Protein AF-A0A969F6K9-F1 (afdb_monomer_lite)

Secondary structure (DSSP, 8-state):
---TTSS-PPPP-TTSPPPTT-B---HHHHHHHTT-STT-TTHHHHH-SBSS--------EEE-S--STT-EEEEE-TTS-EEEEE-SS----EEE-----

Sequence (101 aa):
MNDPTGMGIPQPDPTIVPPSGLYQPELGFAKFWRGLVPGSQSVRDQLGWALAPEEGYSALWQCNTATDSSARCYFTGPHDEIISITSGDAHYWNYWQGPVR

pLDDT: mean 79.86, std 16.22, range [39.59, 96.0]

Radius of gyration: 16.43 Å; chains: 1; bounding box: 32×26×44 Å

Foldseek 3Di:
DDDPVNPAWDADDPVDDADPQFDQAGTPVNCLLCVVDPPSPCVCVVPPTHNDYDDDDDKDWDWDPDPDQPTKIWIADPVRWIWIDTPDPDPDTDTDPDDDD

Structure (mmCIF, N/CA/C/O backbone):
data_AF-A0A969F6K9-F1
#
_entry.id   AF-A0A969F6K9-F1
#
loop_
_atom_site.group_PDB
_atom_site.id
_atom_site.type_symbol
_atom_site.label_atom_id
_atom_site.label_alt_id
_atom_site.label_comp_id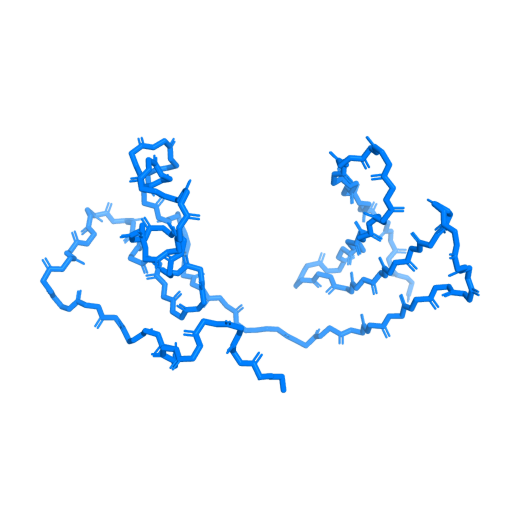
_atom_site.label_asym_id
_atom_site.label_entity_id
_atom_site.label_seq_id
_atom_site.pdbx_PDB_ins_code
_atom_site.Cartn_x
_atom_site.Cartn_y
_atom_site.Cartn_z
_atom_site.occupancy
_atom_site.B_iso_or_equiv
_atom_site.auth_seq_id
_atom_site.auth_comp_id
_atom_site.auth_asym_id
_atom_site.auth_atom_id
_atom_site.pdbx_PDB_model_num
ATOM 1 N N . MET A 1 1 ? 12.495 -12.299 -1.699 1.00 44.94 1 MET A N 1
ATOM 2 C CA . MET A 1 1 ? 12.372 -10.830 -1.591 1.00 44.94 1 MET A CA 1
ATOM 3 C C . MET A 1 1 ? 12.936 -10.460 -0.228 1.00 44.94 1 MET A C 1
ATOM 5 O O . MET A 1 1 ? 12.350 -10.857 0.768 1.00 44.94 1 MET A O 1
ATOM 9 N N . ASN A 1 2 ? 14.138 -9.882 -0.173 1.00 44.25 2 ASN A N 1
ATOM 10 C CA . ASN A 1 2 ? 14.807 -9.581 1.097 1.00 44.25 2 ASN A CA 1
ATOM 11 C C . ASN A 1 2 ? 14.278 -8.251 1.635 1.00 44.25 2 ASN A C 1
ATOM 13 O O . ASN A 1 2 ? 14.218 -7.276 0.892 1.00 44.25 2 ASN A O 1
ATOM 17 N N . ASP A 1 3 ? 13.875 -8.238 2.901 1.00 52.75 3 ASP A N 1
ATOM 18 C CA . ASP A 1 3 ? 13.370 -7.055 3.591 1.00 52.75 3 ASP A CA 1
ATOM 19 C C . ASP A 1 3 ? 14.471 -5.977 3.687 1.00 52.75 3 ASP A C 1
ATOM 21 O O . ASP A 1 3 ? 15.451 -6.191 4.406 1.00 52.75 3 ASP A O 1
ATOM 25 N N . PRO A 1 4 ? 14.343 -4.826 2.999 1.00 51.28 4 PRO A N 1
ATOM 26 C CA . PRO A 1 4 ? 15.397 -3.813 2.933 1.00 51.28 4 PRO A CA 1
ATOM 27 C C . PRO A 1 4 ? 15.700 -3.159 4.287 1.00 51.28 4 PRO A C 1
ATOM 29 O O . PRO A 1 4 ? 16.716 -2.482 4.414 1.00 51.28 4 PRO A O 1
ATOM 32 N N . THR A 1 5 ? 14.857 -3.364 5.307 1.00 57.06 5 THR A N 1
ATOM 33 C CA . THR A 1 5 ? 15.099 -2.844 6.659 1.00 57.06 5 THR A CA 1
ATOM 34 C C . THR A 1 5 ? 15.704 -3.876 7.612 1.00 57.06 5 THR A C 1
ATOM 36 O O . THR A 1 5 ? 16.027 -3.519 8.740 1.00 57.06 5 THR A O 1
ATOM 39 N N . GLY A 1 6 ? 15.817 -5.152 7.219 1.00 56.22 6 GLY A N 1
ATOM 40 C CA . GLY A 1 6 ? 16.319 -6.234 8.079 1.00 56.22 6 GLY A CA 1
ATOM 41 C C . GLY A 1 6 ? 15.502 -6.497 9.355 1.00 56.22 6 GLY A C 1
ATOM 42 O O . GLY A 1 6 ? 15.944 -7.258 10.209 1.00 56.22 6 GLY A O 1
ATOM 43 N N . MET A 1 7 ? 14.322 -5.882 9.502 1.00 61.31 7 MET A N 1
ATOM 44 C CA . MET A 1 7 ? 13.510 -5.941 10.730 1.00 61.31 7 MET A CA 1
ATOM 45 C C . MET A 1 7 ? 12.503 -7.101 10.726 1.00 61.31 7 MET A C 1
ATOM 47 O O . MET A 1 7 ? 11.783 -7.294 11.702 1.00 61.31 7 MET A O 1
ATOM 51 N N . GLY A 1 8 ? 12.432 -7.868 9.636 1.00 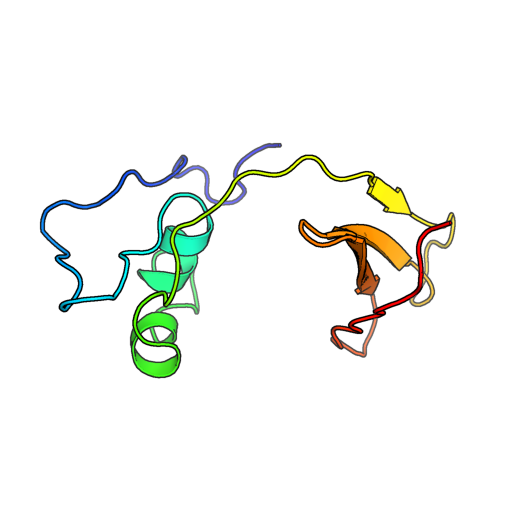65.44 8 GLY A N 1
ATOM 52 C CA . GLY A 1 8 ? 11.391 -8.871 9.446 1.00 65.44 8 GLY A CA 1
ATOM 53 C C . GLY A 1 8 ? 10.027 -8.221 9.212 1.00 65.44 8 GLY A C 1
ATOM 54 O O . GLY A 1 8 ? 9.907 -7.000 9.107 1.00 65.44 8 GLY A O 1
ATOM 55 N N . ILE A 1 9 ? 8.986 -9.039 9.081 1.00 68.25 9 ILE A N 1
ATOM 56 C CA . ILE A 1 9 ? 7.611 -8.565 8.903 1.00 68.25 9 ILE A CA 1
ATOM 57 C C . ILE A 1 9 ? 6.994 -8.316 10.294 1.00 68.25 9 ILE A C 1
ATOM 59 O O . ILE A 1 9 ? 6.849 -9.283 11.050 1.00 68.25 9 ILE A O 1
ATOM 63 N N . PRO A 1 10 ? 6.628 -7.065 10.655 1.00 67.88 10 PRO A N 1
ATOM 64 C CA . PRO A 1 10 ? 5.975 -6.770 11.919 1.00 67.88 10 PRO A CA 1
ATOM 65 C C . PRO A 1 10 ? 4.689 -7.568 12.040 1.00 67.88 10 PRO A C 1
ATOM 67 O O . PRO A 1 10 ? 3.837 -7.539 11.154 1.00 67.88 10 PRO A O 1
ATOM 70 N N . GLN A 1 11 ? 4.554 -8.264 13.159 1.00 72.62 11 GLN A N 1
ATOM 71 C CA . GLN A 1 11 ? 3.284 -8.860 13.531 1.00 72.62 11 GLN A CA 1
ATOM 72 C C . GLN A 1 11 ? 2.320 -7.763 14.030 1.00 72.62 11 GLN A C 1
ATOM 74 O O . GLN A 1 11 ? 2.760 -6.652 14.385 1.00 72.62 11 GLN A O 1
ATOM 79 N N . PRO A 1 12 ? 1.004 -8.037 14.051 1.00 73.81 12 PRO A N 1
ATOM 80 C CA . PRO A 1 12 ? 0.031 -7.172 14.708 1.00 73.81 12 PRO A CA 1
ATOM 81 C C . PRO A 1 12 ? 0.477 -6.856 16.141 1.00 73.81 12 PRO A C 1
ATOM 83 O O . PRO A 1 12 ? 0.884 -7.748 16.885 1.00 73.81 12 PRO A O 1
ATOM 86 N N . ASP A 1 13 ? 0.466 -5.574 16.504 1.00 82.12 13 ASP A N 1
ATOM 87 C CA . ASP A 1 13 ? 0.794 -5.143 17.865 1.00 82.12 13 ASP A CA 1
ATOM 88 C C . ASP A 1 13 ? -0.508 -5.081 18.675 1.00 82.12 13 ASP A C 1
ATOM 90 O O . ASP A 1 13 ? -1.325 -4.196 18.397 1.00 82.12 13 ASP A O 1
ATOM 94 N N . PRO A 1 14 ? -0.712 -5.970 19.667 1.00 82.94 14 PRO A N 1
ATOM 95 C CA . PRO A 1 14 ? -1.965 -6.063 20.414 1.00 82.94 14 PRO A CA 1
ATOM 96 C C . PRO A 1 14 ? -2.244 -4.832 21.286 1.00 82.94 14 PRO A C 1
ATOM 98 O O . PRO A 1 14 ? -3.358 -4.677 21.782 1.00 82.94 14 PRO A O 1
ATOM 101 N N . THR A 1 15 ? -1.260 -3.951 21.492 1.00 88.62 15 THR A N 1
ATOM 102 C CA . THR A 1 15 ? -1.439 -2.697 22.240 1.00 88.62 15 THR A CA 1
ATOM 103 C C . THR A 1 15 ? -2.034 -1.574 21.388 1.00 88.62 15 THR A C 1
ATOM 105 O O . THR A 1 15 ? -2.499 -0.566 21.922 1.00 88.62 15 THR A O 1
ATOM 108 N N . ILE A 1 16 ? -2.066 -1.740 20.063 1.00 88.69 16 ILE A N 1
ATOM 109 C CA . ILE A 1 16 ? -2.594 -0.762 19.111 1.00 88.69 16 ILE A CA 1
ATOM 110 C C . ILE A 1 16 ? -3.964 -1.250 18.630 1.00 88.69 16 ILE A C 1
ATOM 112 O O . ILE A 1 16 ? -4.085 -1.939 17.622 1.00 88.69 16 ILE A O 1
ATOM 116 N N . VAL A 1 17 ? -5.009 -0.872 19.365 1.00 91.88 17 VAL A N 1
ATOM 117 C CA . VAL A 1 17 ? -6.386 -1.300 19.083 1.00 91.88 17 VAL A CA 1
ATOM 118 C C . VAL A 1 17 ? -7.062 -0.323 18.113 1.00 91.88 17 VAL A C 1
ATOM 120 O O . VAL A 1 17 ? -7.093 0.879 18.404 1.00 91.88 17 VAL A O 1
ATOM 123 N N . PRO A 1 18 ? -7.606 -0.792 16.974 1.00 93.25 18 PRO A N 1
ATOM 124 C CA . PRO A 1 18 ? -8.323 0.075 16.052 1.00 93.25 18 PRO A CA 1
ATOM 125 C C . PRO A 1 18 ? -9.691 0.497 16.621 1.00 93.25 18 PRO A C 1
ATOM 127 O O . PRO A 1 18 ? -10.321 -0.260 17.365 1.00 93.25 18 PRO A O 1
ATOM 130 N N . PRO A 1 19 ? -10.191 1.695 16.266 1.00 95.25 19 PRO A N 1
ATOM 131 C CA . PRO A 1 19 ? -11.577 2.075 16.512 1.00 95.25 19 PRO A CA 1
ATOM 132 C C . PRO A 1 19 ? -12.569 1.119 15.833 1.00 95.25 19 PRO A C 1
ATOM 134 O O . PRO A 1 19 ? -12.222 0.395 14.901 1.00 95.25 19 PRO A O 1
ATOM 137 N N . SER A 1 20 ? -13.831 1.159 16.273 1.00 96.00 20 SER A N 1
ATOM 138 C CA . SER A 1 20 ? -14.896 0.331 15.692 1.00 96.00 20 SER A CA 1
ATOM 139 C C . SER A 1 20 ? -14.996 0.513 14.173 1.00 96.00 20 SER A C 1
ATOM 141 O O . SER A 1 20 ? -15.073 1.642 13.689 1.00 96.00 20 SER A O 1
ATOM 143 N N . GLY A 1 21 ? -15.012 -0.602 13.437 1.00 93.81 21 GLY A N 1
ATOM 144 C CA . GLY A 1 21 ? -15.120 -0.624 11.974 1.00 93.81 21 GLY A CA 1
ATOM 145 C C . 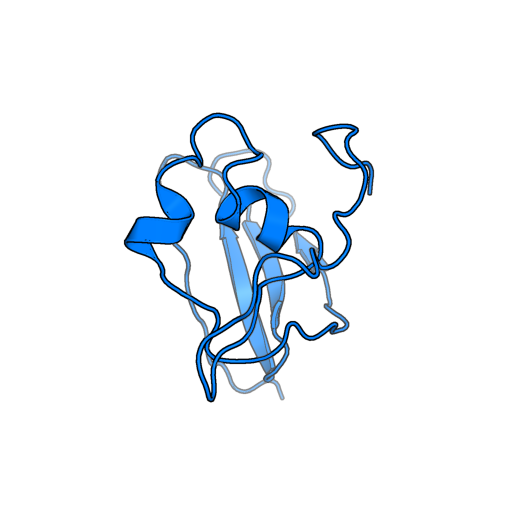GLY A 1 21 ? -13.829 -0.303 11.216 1.00 93.81 21 GLY A C 1
ATOM 146 O O . GLY A 1 21 ? -13.870 -0.205 9.995 1.00 93.81 21 GLY A O 1
ATOM 147 N N . LEU A 1 22 ? -12.703 -0.136 11.913 1.00 95.62 22 LEU A N 1
ATOM 148 C CA . LEU A 1 22 ? -11.394 0.125 11.318 1.00 95.62 22 LEU A CA 1
ATOM 149 C C . LEU A 1 22 ? -10.421 -1.011 11.631 1.00 95.62 22 LEU A C 1
ATOM 151 O O . LEU A 1 22 ? -10.654 -1.833 12.520 1.00 95.62 22 LEU A O 1
ATOM 155 N N . TYR A 1 23 ? -9.307 -1.029 10.908 1.00 93.19 23 TYR A N 1
ATOM 156 C CA . TYR A 1 23 ? -8.313 -2.090 10.985 1.00 93.19 23 TYR A CA 1
ATOM 157 C C . TYR A 1 23 ? -6.935 -1.522 11.315 1.00 93.19 23 TYR A C 1
ATOM 159 O O . TYR A 1 23 ? -6.547 -0.441 10.856 1.00 93.19 23 TYR A O 1
ATOM 167 N N . GLN A 1 24 ? -6.191 -2.260 12.139 1.00 91.88 24 GLN A N 1
ATOM 168 C CA . GLN A 1 24 ? -4.768 -2.022 12.330 1.00 91.88 24 GLN A CA 1
ATOM 169 C C . GLN A 1 24 ? -4.055 -2.524 11.073 1.00 91.88 24 GLN A C 1
ATOM 171 O O . GLN A 1 24 ? -4.218 -3.694 10.741 1.00 91.88 24 GLN A O 1
ATOM 176 N N . PRO A 1 25 ? -3.254 -1.693 10.389 1.00 90.88 25 PRO A N 1
ATOM 177 C CA . PRO A 1 25 ? -2.459 -2.207 9.293 1.00 90.88 25 PRO A CA 1
ATOM 178 C C . PRO A 1 25 ? -1.413 -3.211 9.787 1.00 90.88 25 PRO A C 1
ATOM 180 O O . PRO A 1 25 ? -0.874 -3.092 10.903 1.00 90.88 25 PRO A O 1
ATOM 183 N N . GLU A 1 26 ? -1.119 -4.187 8.941 1.00 87.56 26 GLU A N 1
ATOM 184 C CA . GLU A 1 26 ? -0.308 -5.360 9.239 1.00 87.56 26 GLU A CA 1
ATOM 185 C C . GLU A 1 26 ? 0.919 -5.429 8.311 1.00 87.56 26 GLU A C 1
ATOM 187 O O . GLU A 1 26 ? 1.215 -4.531 7.518 1.00 87.56 26 GLU A O 1
ATOM 192 N N . LEU A 1 27 ? 1.742 -6.453 8.520 1.00 84.94 27 LEU A N 1
ATOM 193 C CA . LEU A 1 27 ? 2.859 -6.812 7.656 1.00 84.94 27 LEU A CA 1
ATOM 194 C C . LEU A 1 27 ? 3.757 -5.625 7.224 1.00 84.94 27 LEU A C 1
ATOM 196 O O . LEU A 1 27 ? 4.248 -4.842 8.041 1.00 84.94 27 LEU A O 1
ATOM 200 N N . GLY A 1 28 ? 4.065 -5.530 5.928 1.00 80.56 28 GLY A N 1
ATOM 201 C CA . GLY A 1 28 ? 4.984 -4.532 5.384 1.00 80.56 28 GLY A CA 1
ATOM 202 C C . GLY A 1 28 ? 4.448 -3.104 5.472 1.00 80.56 28 GLY A C 1
ATOM 203 O O . GLY A 1 28 ? 5.222 -2.187 5.753 1.00 80.56 28 GLY A O 1
ATOM 204 N N . PHE A 1 29 ? 3.142 -2.901 5.282 1.00 86.44 29 PHE A N 1
ATOM 205 C CA . PHE A 1 29 ? 2.553 -1.564 5.322 1.00 86.44 29 PHE A CA 1
ATOM 206 C C . PHE A 1 29 ? 2.508 -1.012 6.754 1.00 86.44 29 PHE A C 1
ATOM 208 O O . PHE A 1 29 ? 2.789 0.173 6.963 1.00 86.44 29 PHE A O 1
ATOM 215 N N . ALA A 1 30 ? 2.332 -1.876 7.761 1.00 89.56 30 ALA A N 1
ATOM 216 C CA . ALA A 1 30 ? 2.462 -1.508 9.169 1.00 89.56 30 ALA A CA 1
ATOM 217 C C . ALA A 1 30 ? 3.807 -0.856 9.507 1.00 89.56 30 ALA A C 1
ATOM 219 O O . ALA A 1 30 ? 3.858 -0.031 10.415 1.00 89.56 30 ALA A O 1
ATOM 220 N N . LYS A 1 31 ? 4.898 -1.168 8.794 1.00 87.50 31 LYS A N 1
ATOM 221 C CA . LYS A 1 31 ? 6.196 -0.509 9.028 1.00 87.50 31 LYS A CA 1
ATOM 222 C C . LYS A 1 31 ? 6.133 0.987 8.760 1.00 87.50 31 LYS A C 1
ATOM 224 O O . LYS A 1 31 ? 6.584 1.772 9.589 1.00 87.50 31 LYS A O 1
ATOM 229 N N . PHE A 1 32 ? 5.586 1.369 7.610 1.00 88.69 32 PHE A N 1
ATOM 230 C CA . PHE A 1 32 ? 5.436 2.770 7.226 1.00 88.69 32 PHE A CA 1
ATOM 231 C C . PHE A 1 32 ? 4.397 3.448 8.102 1.00 88.69 32 PHE A C 1
ATOM 233 O O . PHE A 1 32 ? 4.644 4.517 8.648 1.00 88.69 32 PHE A O 1
ATOM 240 N N . TRP A 1 33 ? 3.257 2.788 8.292 1.00 92.00 33 TRP A N 1
ATOM 241 C CA . TRP A 1 33 ? 2.175 3.335 9.089 1.00 92.00 33 TRP A CA 1
ATOM 242 C C . TRP A 1 33 ? 2.576 3.551 10.552 1.00 92.00 33 TRP A C 1
ATOM 244 O O . TRP A 1 33 ? 2.233 4.575 11.121 1.00 92.00 33 TRP A O 1
ATOM 254 N N . ARG A 1 34 ? 3.355 2.652 11.170 1.00 90.56 34 ARG A N 1
ATOM 255 C CA . ARG A 1 34 ? 3.849 2.810 12.556 1.00 90.56 34 ARG A CA 1
ATOM 256 C C . ARG A 1 34 ? 5.090 3.708 12.670 1.00 90.56 34 ARG A C 1
ATOM 258 O O . ARG A 1 34 ? 5.628 3.837 13.765 1.00 90.56 34 ARG A O 1
ATOM 265 N N . GLY A 1 35 ? 5.569 4.308 11.578 1.00 89.62 35 GLY A N 1
ATOM 266 C CA . GLY A 1 35 ? 6.742 5.184 11.607 1.00 89.62 35 GLY A CA 1
ATOM 267 C C . GLY A 1 35 ? 8.080 4.457 11.791 1.00 89.62 35 GLY A C 1
ATOM 268 O O . GLY A 1 35 ? 9.065 5.081 12.181 1.00 89.62 35 GLY A O 1
ATOM 269 N N . LEU A 1 36 ? 8.133 3.143 11.536 1.00 86.56 36 LEU A N 1
ATOM 270 C CA . LEU A 1 36 ? 9.338 2.317 11.702 1.00 86.56 36 LEU A CA 1
ATOM 271 C C . LEU A 1 36 ? 10.336 2.490 10.547 1.00 86.56 36 LEU A C 1
ATOM 273 O O . LEU A 1 36 ? 11.494 2.096 10.666 1.00 86.56 36 LEU A O 1
ATOM 277 N N . VAL A 1 37 ? 9.905 3.072 9.425 1.00 87.19 37 VAL A N 1
ATOM 278 C CA . VAL A 1 37 ? 10.786 3.429 8.304 1.00 87.19 37 VAL A CA 1
ATOM 279 C C . VAL A 1 37 ? 11.276 4.872 8.492 1.00 87.19 37 VAL A C 1
ATOM 281 O O . VAL A 1 37 ? 10.450 5.757 8.739 1.00 87.19 37 VAL A O 1
ATOM 284 N N . PRO A 1 38 ? 12.583 5.168 8.361 1.00 87.75 38 PRO A N 1
ATOM 285 C CA . PRO A 1 38 ? 13.074 6.543 8.422 1.00 87.75 38 PRO A CA 1
ATOM 286 C C . PRO A 1 38 ? 12.300 7.475 7.476 1.00 87.75 38 PRO A C 1
ATOM 288 O O . PRO A 1 38 ? 12.160 7.181 6.292 1.00 87.75 38 PRO A O 1
ATOM 291 N N . GLY A 1 39 ? 11.777 8.584 8.008 1.00 89.38 39 GLY A N 1
ATOM 292 C CA . GLY A 1 39 ? 10.972 9.556 7.260 1.00 89.38 39 GLY A CA 1
ATOM 293 C C . GLY A 1 39 ? 9.464 9.275 7.237 1.00 89.38 39 GLY A C 1
ATOM 294 O O . GLY A 1 39 ? 8.722 10.068 6.668 1.00 89.38 39 GLY A O 1
ATOM 295 N N . SER A 1 40 ? 8.989 8.188 7.857 1.00 90.44 40 SER A N 1
ATOM 296 C CA . SER A 1 40 ? 7.560 7.822 7.891 1.00 90.44 40 SER A CA 1
ATOM 297 C C . SER A 1 40 ? 6.836 8.179 9.197 1.00 90.44 40 SER A C 1
ATOM 299 O O . SER A 1 40 ? 5.685 7.802 9.386 1.00 90.44 40 SER A O 1
ATOM 301 N N . GLN A 1 41 ? 7.467 8.922 10.111 1.00 93.12 41 GLN A N 1
ATOM 302 C CA . GLN A 1 41 ? 6.926 9.160 11.458 1.00 93.12 41 GLN A CA 1
ATOM 303 C C . GLN A 1 41 ? 5.549 9.846 11.466 1.00 93.12 41 GLN A C 1
ATOM 305 O O . GLN A 1 41 ? 4.757 9.597 12.367 1.00 93.12 41 GLN A O 1
ATOM 310 N N . SER A 1 42 ? 5.243 10.674 10.463 1.00 92.88 42 SER A N 1
ATOM 311 C CA . SER A 1 42 ? 3.963 11.386 10.346 1.00 92.88 42 SER A CA 1
ATOM 312 C C . SER A 1 42 ? 2.885 10.623 9.569 1.00 92.88 42 SER A C 1
ATOM 314 O O . SER A 1 42 ? 1.767 11.117 9.436 1.00 92.88 42 SER A O 1
ATOM 316 N N . VAL A 1 43 ? 3.205 9.453 9.007 1.00 92.88 43 VAL A N 1
ATOM 317 C CA . VAL A 1 43 ? 2.317 8.725 8.084 1.00 92.88 43 VAL A CA 1
ATOM 318 C C . VAL A 1 43 ? 1.020 8.311 8.775 1.00 92.88 43 VAL A C 1
ATOM 320 O O . VAL A 1 43 ? -0.053 8.493 8.202 1.00 92.88 43 VAL A O 1
ATOM 323 N N . ARG A 1 44 ? 1.101 7.822 10.020 1.00 92.94 44 ARG A N 1
ATOM 324 C CA . ARG A 1 44 ? -0.074 7.443 10.818 1.00 92.94 44 ARG A CA 1
ATOM 325 C C . ARG A 1 44 ? -1.078 8.579 10.952 1.00 92.94 44 ARG A C 1
ATOM 327 O O . ARG A 1 44 ? -2.264 8.382 10.706 1.00 92.94 44 ARG A O 1
ATOM 334 N N . ASP A 1 45 ? -0.586 9.743 11.362 1.00 92.44 45 ASP A N 1
ATOM 335 C CA . ASP A 1 45 ? -1.423 10.890 11.709 1.00 92.44 45 ASP A CA 1
ATOM 336 C C . ASP A 1 45 ? -2.073 11.506 10.467 1.00 92.44 45 ASP A C 1
ATOM 338 O O . ASP A 1 45 ? -3.164 12.064 10.548 1.00 92.44 45 ASP A O 1
ATOM 342 N N . GLN A 1 46 ? -1.422 11.378 9.308 1.00 94.44 46 GLN A N 1
ATOM 343 C CA . GLN A 1 46 ? -1.931 11.884 8.035 1.00 94.44 46 GLN A CA 1
ATOM 344 C C . GLN A 1 46 ? -2.927 10.932 7.363 1.00 94.44 46 GLN A C 1
ATOM 346 O O . GLN A 1 46 ? -3.913 11.397 6.797 1.00 94.44 46 GLN A O 1
ATOM 351 N N . LEU A 1 47 ? -2.675 9.619 7.396 1.00 94.12 47 LEU A N 1
ATOM 352 C CA . LEU A 1 47 ? -3.525 8.624 6.727 1.00 94.12 47 LEU A CA 1
ATOM 353 C C . LEU A 1 47 ? -4.695 8.142 7.591 1.00 94.12 47 LEU A C 1
ATOM 355 O O . LEU A 1 47 ? -5.753 7.826 7.055 1.00 94.12 47 LEU A O 1
ATOM 359 N N . GLY A 1 48 ? -4.520 8.063 8.912 1.00 94.62 48 GLY A N 1
ATOM 360 C CA . GLY A 1 48 ? -5.490 7.424 9.802 1.00 94.62 48 GLY A CA 1
ATOM 361 C C . GLY A 1 48 ? -5.452 5.892 9.726 1.00 94.62 48 GLY A C 1
ATOM 362 O O . GLY A 1 48 ? -4.474 5.304 9.276 1.00 94.62 48 GLY A O 1
ATOM 363 N N . TRP A 1 49 ? -6.492 5.226 10.230 1.00 95.00 49 TRP A N 1
ATOM 364 C CA . TRP A 1 49 ? -6.575 3.758 10.276 1.00 95.00 49 TRP A CA 1
ATOM 365 C C . TRP A 1 49 ? -6.999 3.151 8.935 1.00 95.00 49 TRP A C 1
ATOM 367 O O . TRP A 1 49 ? -7.620 3.824 8.114 1.00 95.00 49 TRP A O 1
ATOM 377 N N . ALA A 1 50 ? -6.712 1.862 8.734 1.00 93.31 50 ALA A N 1
ATOM 378 C CA . ALA A 1 50 ? -7.163 1.164 7.538 1.00 93.31 50 ALA A CA 1
ATOM 379 C C . ALA A 1 50 ? -8.687 0.982 7.547 1.00 93.31 50 ALA A C 1
ATOM 381 O O . ALA A 1 50 ? -9.298 0.715 8.585 1.00 93.31 50 ALA A O 1
ATO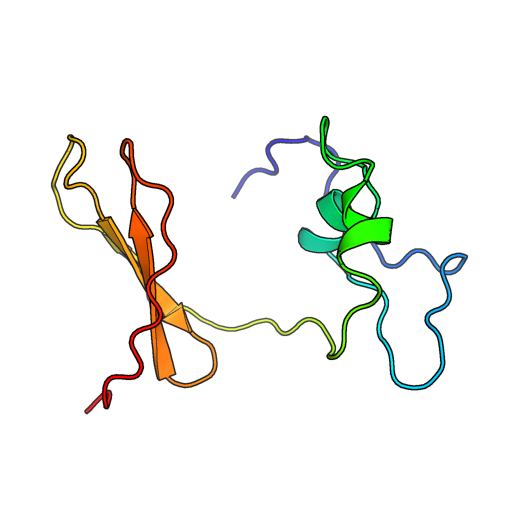M 382 N N . LEU A 1 51 ? -9.285 1.122 6.364 1.00 94.25 51 LEU A N 1
ATOM 383 C CA . LEU A 1 51 ? -10.727 0.981 6.144 1.00 94.25 51 LEU A CA 1
ATOM 384 C C . LEU A 1 51 ? -11.137 -0.463 5.817 1.00 94.25 51 LEU A C 1
ATOM 386 O O . LEU A 1 51 ? -12.318 -0.788 5.863 1.00 94.25 51 LEU A O 1
ATOM 390 N N . ALA A 1 52 ? -10.168 -1.315 5.483 1.00 91.19 52 ALA A N 1
ATOM 391 C CA . ALA A 1 52 ? -10.351 -2.724 5.161 1.00 91.19 52 ALA A CA 1
ATOM 392 C C . ALA A 1 52 ? -9.144 -3.542 5.668 1.00 91.19 52 ALA A C 1
ATOM 394 O O . ALA A 1 52 ? -8.075 -2.955 5.879 1.00 91.19 52 ALA A O 1
ATOM 395 N N . PRO A 1 53 ? -9.294 -4.865 5.869 1.00 88.50 53 PRO A N 1
ATOM 396 C CA . PRO A 1 53 ? -8.175 -5.758 6.157 1.00 88.50 53 PRO A CA 1
ATOM 397 C C . PRO A 1 53 ? -7.122 -5.748 5.043 1.00 88.50 53 PRO A C 1
ATOM 399 O O . PRO A 1 53 ? -7.424 -5.452 3.888 1.00 88.50 53 PRO A O 1
ATOM 402 N N . GLU A 1 54 ? -5.888 -6.122 5.380 1.00 86.56 54 GLU A N 1
ATOM 403 C CA . GLU A 1 54 ? -4.893 -6.438 4.357 1.00 86.56 54 GLU A CA 1
ATOM 404 C C . GLU A 1 54 ? -5.219 -7.778 3.697 1.00 86.56 54 GLU A C 1
ATOM 406 O O . GLU A 1 54 ? -5.487 -8.773 4.372 1.00 86.56 54 GLU A O 1
ATOM 411 N N . GLU A 1 55 ? -5.160 -7.805 2.367 1.00 84.75 55 GLU A N 1
ATOM 412 C CA . GLU A 1 55 ? -5.454 -8.994 1.576 1.00 84.75 55 GLU A CA 1
ATOM 413 C C . GLU A 1 55 ? -4.252 -9.379 0.714 1.00 84.75 55 GLU A C 1
ATOM 415 O O . GLU A 1 55 ? -3.638 -8.552 0.033 1.00 84.75 55 GLU A O 1
ATOM 420 N N . GLY A 1 56 ? -3.904 -10.665 0.748 1.00 84.38 56 GLY A N 1
ATOM 421 C CA . GLY A 1 56 ? -2.924 -11.238 -0.165 1.00 84.38 56 GLY A CA 1
ATOM 422 C C . GLY A 1 56 ? -3.577 -11.572 -1.502 1.00 84.38 56 GLY A C 1
ATOM 423 O O . GLY A 1 56 ? -4.653 -12.162 -1.536 1.00 84.38 56 GLY A O 1
ATOM 424 N N . TYR A 1 57 ? -2.901 -11.261 -2.604 1.00 86.81 57 TYR A N 1
ATOM 425 C CA . TYR A 1 57 ? -3.353 -11.623 -3.945 1.00 86.81 57 TYR A CA 1
ATOM 426 C C . TYR A 1 57 ? -2.178 -12.080 -4.814 1.00 86.81 57 TYR A C 1
ATOM 428 O O . TYR A 1 57 ? -1.014 -11.782 -4.538 1.00 86.81 57 TYR A O 1
ATOM 436 N N . SER A 1 58 ? -2.490 -12.842 -5.862 1.00 90.06 58 SER A N 1
ATOM 437 C CA . SER A 1 58 ? -1.506 -13.238 -6.871 1.00 90.06 58 SER A CA 1
ATOM 438 C C . SER A 1 58 ? -1.480 -12.206 -7.984 1.00 90.06 58 SER A C 1
ATOM 440 O O . SER A 1 58 ? -2.523 -11.865 -8.533 1.00 90.06 58 SER A O 1
ATOM 442 N N . ALA A 1 59 ? -0.285 -11.739 -8.331 1.00 88.69 59 ALA A N 1
ATOM 443 C CA . ALA A 1 59 ? -0.095 -10.771 -9.397 1.00 88.69 59 ALA A CA 1
ATOM 444 C C . ALA A 1 59 ? 0.734 -11.371 -10.533 1.00 88.69 59 ALA A C 1
ATOM 446 O O . ALA A 1 59 ? 1.751 -12.027 -10.290 1.00 88.69 59 ALA A O 1
ATOM 447 N N . LEU A 1 60 ? 0.347 -11.093 -11.775 1.00 92.38 60 LEU A N 1
ATOM 448 C CA . LEU A 1 60 ? 1.272 -11.189 -12.900 1.00 92.38 60 LEU A CA 1
ATOM 449 C C . LEU A 1 60 ? 2.187 -9.970 -12.857 1.00 92.38 60 LEU A C 1
ATOM 451 O O . LEU A 1 60 ? 1.695 -8.857 -12.726 1.00 92.38 60 LEU A O 1
ATOM 455 N N . TRP A 1 61 ? 3.498 -10.169 -12.969 1.00 90.62 61 TRP A N 1
ATOM 456 C CA . TRP A 1 61 ? 4.484 -9.088 -12.978 1.00 90.62 61 TRP A CA 1
ATOM 457 C C . TRP A 1 61 ? 5.235 -9.075 -14.304 1.00 90.62 61 TRP A C 1
ATOM 459 O O . TRP A 1 61 ? 5.843 -10.079 -14.683 1.00 90.62 61 TRP A O 1
ATOM 469 N N . GLN A 1 62 ? 5.242 -7.935 -14.991 1.00 91.69 62 GLN A N 1
ATOM 470 C CA . GLN A 1 62 ? 5.949 -7.784 -16.259 1.00 91.69 62 GLN A CA 1
ATOM 471 C C . GLN A 1 62 ? 6.564 -6.394 -16.388 1.00 91.69 62 GLN A C 1
ATOM 473 O O . GLN A 1 62 ? 5.899 -5.391 -16.153 1.00 91.69 62 GLN A O 1
ATOM 478 N N . CYS A 1 63 ? 7.817 -6.323 -16.833 1.00 89.44 63 CYS A N 1
ATOM 479 C CA . CYS A 1 63 ? 8.482 -5.063 -17.155 1.00 89.44 63 CYS A CA 1
ATOM 480 C C . CYS A 1 63 ? 8.791 -4.985 -18.651 1.00 89.44 63 CYS A C 1
ATOM 482 O O . CYS A 1 63 ? 8.982 -6.012 -19.307 1.00 89.44 63 CYS A O 1
ATOM 484 N N . ASN A 1 64 ? 8.846 -3.770 -19.197 1.00 88.56 64 ASN A N 1
ATOM 485 C CA . ASN A 1 64 ? 9.450 -3.562 -20.509 1.00 88.56 64 ASN A CA 1
ATOM 486 C C . ASN A 1 64 ? 10.985 -3.674 -20.418 1.00 88.56 64 ASN A C 1
ATOM 488 O O . ASN A 1 64 ? 11.566 -3.739 -19.337 1.00 88.56 64 ASN A O 1
ATOM 492 N N . THR A 1 65 ? 11.649 -3.713 -21.571 1.00 91.19 65 THR A N 1
ATOM 493 C CA . THR A 1 65 ? 13.111 -3.867 -21.661 1.00 91.19 65 THR A CA 1
ATOM 494 C C . THR A 1 65 ? 13.863 -2.535 -21.664 1.00 91.19 65 THR A C 1
ATOM 496 O O . THR A 1 65 ? 15.054 -2.513 -21.966 1.00 91.19 65 THR A O 1
ATOM 499 N N . ALA A 1 66 ? 13.180 -1.418 -21.405 1.00 87.12 66 ALA A N 1
ATOM 500 C CA . ALA A 1 66 ? 13.824 -0.113 -21.365 1.00 87.12 66 ALA A CA 1
ATOM 501 C C . ALA A 1 66 ? 14.720 0.005 -20.125 1.00 87.12 66 ALA A C 1
ATOM 503 O O . ALA A 1 66 ? 14.411 -0.534 -19.065 1.00 87.12 66 ALA A O 1
ATOM 504 N N . THR A 1 67 ? 15.83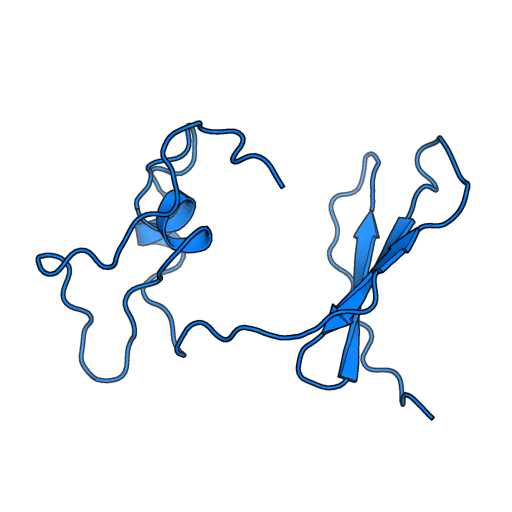3 0.721 -20.264 1.00 84.62 67 THR A N 1
ATOM 505 C CA . THR A 1 67 ? 16.825 0.927 -19.194 1.00 84.62 67 THR A CA 1
ATOM 506 C C . THR A 1 67 ? 16.971 2.399 -18.802 1.00 84.62 67 THR A C 1
ATOM 508 O O . THR A 1 67 ? 17.901 2.757 -18.085 1.00 84.62 67 THR A O 1
ATOM 511 N N . ASP A 1 68 ? 16.091 3.259 -19.308 1.00 83.62 68 ASP A N 1
ATOM 512 C CA . ASP A 1 68 ? 16.055 4.702 -19.074 1.00 83.62 68 ASP A CA 1
ATOM 513 C C . ASP A 1 68 ? 14.749 5.107 -18.356 1.00 83.62 68 ASP A C 1
ATOM 515 O O . ASP A 1 68 ? 14.063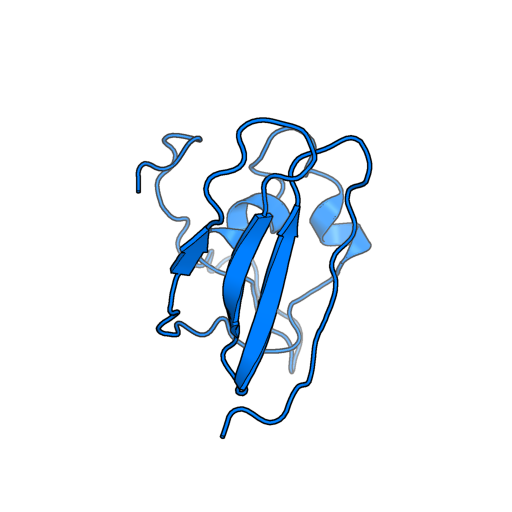 4.278 -17.756 1.00 83.62 68 ASP A O 1
ATOM 519 N N . SER A 1 69 ? 14.375 6.388 -18.408 1.00 82.38 69 SER A N 1
ATOM 520 C CA . SER A 1 69 ? 13.138 6.901 -17.798 1.00 82.38 69 SER A CA 1
ATOM 521 C C . SER A 1 69 ? 11.842 6.376 -18.442 1.00 82.38 69 SER A C 1
ATOM 523 O O . SER A 1 69 ? 10.748 6.603 -17.915 1.00 82.38 69 SER A O 1
ATOM 525 N N . SER A 1 70 ? 11.938 5.650 -19.561 1.00 82.56 70 SER A N 1
ATOM 526 C CA . SER A 1 70 ? 10.821 4.925 -20.171 1.00 82.56 70 SER A CA 1
ATOM 527 C C . SER A 1 70 ? 10.638 3.513 -19.603 1.00 82.56 70 SER A C 1
ATOM 529 O O . SER A 1 70 ? 9.715 2.802 -20.012 1.00 82.56 70 SER A O 1
ATOM 531 N N . ALA A 1 71 ? 11.466 3.096 -18.639 1.00 85.94 71 ALA A N 1
ATOM 532 C CA . ALA A 1 71 ? 11.277 1.841 -17.925 1.00 85.94 71 ALA A CA 1
ATOM 533 C C . ALA A 1 71 ? 9.944 1.835 -17.155 1.00 85.94 71 ALA A C 1
ATOM 535 O O . ALA A 1 71 ? 9.562 2.786 -16.453 1.00 85.94 71 ALA A O 1
ATOM 536 N N . ARG A 1 72 ? 9.190 0.754 -17.360 1.00 87.06 72 ARG A N 1
ATOM 537 C CA . ARG A 1 72 ? 7.844 0.543 -16.827 1.00 87.06 72 ARG A CA 1
ATOM 538 C C . ARG A 1 72 ? 7.688 -0.910 -16.409 1.00 87.06 72 ARG A C 1
ATOM 540 O O . ARG A 1 72 ? 7.980 -1.811 -17.196 1.00 87.06 72 ARG A O 1
ATOM 547 N N . CYS A 1 73 ? 7.166 -1.119 -15.208 1.00 89.50 73 CYS A N 1
ATOM 548 C CA . CYS A 1 73 ? 6.682 -2.417 -14.754 1.00 89.50 73 CYS A CA 1
ATOM 549 C C . CYS A 1 73 ? 5.175 -2.347 -14.531 1.00 89.50 73 CYS A C 1
ATOM 551 O O . CYS A 1 73 ? 4.650 -1.311 -14.136 1.00 89.50 73 CYS A O 1
ATOM 553 N N . TYR A 1 74 ? 4.487 -3.445 -14.788 1.00 89.62 74 TYR A N 1
ATOM 554 C CA . TYR A 1 74 ? 3.047 -3.578 -14.666 1.00 89.62 74 TYR A CA 1
ATOM 555 C C . TYR A 1 74 ? 2.741 -4.784 -13.798 1.00 89.62 74 TYR A C 1
ATOM 557 O O . TYR A 1 74 ? 3.441 -5.801 -13.878 1.00 89.62 74 TYR A O 1
ATOM 565 N N . PHE A 1 75 ? 1.684 -4.678 -13.004 1.00 90.69 75 PHE A N 1
ATOM 566 C CA . PHE A 1 75 ? 1.140 -5.816 -12.289 1.00 90.69 75 PHE A CA 1
ATOM 567 C C . PHE A 1 75 ? -0.381 -5.784 -12.221 1.00 90.69 75 PHE A C 1
ATOM 569 O O . PHE A 1 75 ? -0.987 -4.712 -12.223 1.00 90.69 75 PHE A O 1
ATOM 576 N N . THR A 1 76 ? -0.990 -6.968 -12.208 1.00 92.19 76 THR A N 1
ATOM 577 C CA . THR A 1 76 ? -2.442 -7.111 -12.047 1.00 92.19 76 THR A CA 1
ATOM 578 C C . THR A 1 76 ? -2.835 -6.787 -10.612 1.00 92.19 76 THR A C 1
ATOM 580 O O . THR A 1 76 ? -2.181 -7.271 -9.694 1.00 92.19 76 THR A O 1
ATOM 583 N N . GLY A 1 77 ? -3.875 -5.983 -10.418 1.00 88.75 77 GLY A N 1
ATOM 584 C CA . GLY A 1 77 ? -4.484 -5.713 -9.121 1.00 88.75 77 GLY A CA 1
ATOM 585 C C . GLY A 1 77 ? -5.449 -6.824 -8.684 1.00 88.75 77 GLY A C 1
ATOM 586 O O . GLY A 1 77 ? -5.755 -7.723 -9.469 1.00 88.75 77 GLY A O 1
ATOM 587 N N . PRO A 1 78 ? -5.924 -6.780 -7.430 1.00 86.94 78 PRO A N 1
ATOM 588 C CA . PRO A 1 78 ? -6.863 -7.762 -6.889 1.00 86.94 78 PRO A CA 1
ATOM 589 C C . PRO A 1 78 ? -8.269 -7.711 -7.517 1.00 86.94 78 PRO A C 1
ATOM 591 O O . PRO A 1 78 ? -9.010 -8.680 -7.372 1.00 86.94 78 PRO A O 1
ATOM 594 N N . HIS A 1 79 ? -8.640 -6.637 -8.225 1.00 87.00 79 HIS A N 1
ATOM 595 C CA . HIS A 1 79 ? -9.951 -6.477 -8.867 1.00 87.00 79 HIS A CA 1
ATOM 596 C C . HIS A 1 79 ? -9.811 -6.206 -10.373 1.00 87.00 79 HIS A C 1
ATOM 598 O O . HIS A 1 79 ? -10.414 -5.278 -10.913 1.00 87.00 79 HIS A O 1
ATOM 604 N N . ASP A 1 80 ? -8.983 -7.014 -11.041 1.00 84.12 80 ASP A N 1
ATOM 605 C CA . ASP A 1 80 ? -8.747 -6.974 -12.493 1.00 84.12 80 ASP A CA 1
ATOM 606 C C . ASP A 1 80 ? -8.161 -5.650 -13.012 1.00 84.12 80 ASP A C 1
ATOM 608 O O . ASP A 1 80 ? -8.296 -5.288 -14.182 1.00 84.12 80 ASP A O 1
ATOM 612 N N . GLU A 1 81 ? -7.464 -4.913 -12.151 1.00 86.31 81 GLU A N 1
ATOM 613 C CA . GLU A 1 81 ? -6.795 -3.678 -12.552 1.00 86.31 81 GLU A CA 1
ATOM 614 C C . GLU A 1 81 ? -5.400 -3.943 -13.113 1.00 86.31 81 GLU A C 1
ATOM 616 O O . GLU A 1 81 ? -4.777 -4.959 -12.814 1.00 86.31 81 GLU A O 1
ATOM 621 N N . ILE A 1 82 ? -4.853 -2.990 -13.870 1.00 88.12 82 ILE A N 1
ATOM 622 C CA . ILE A 1 82 ? -3.420 -2.959 -14.182 1.00 88.12 82 ILE A CA 1
ATOM 623 C C . ILE A 1 82 ? -2.799 -1.753 -13.491 1.00 88.12 82 ILE A C 1
ATOM 625 O O . ILE A 1 82 ? -3.165 -0.605 -13.754 1.00 88.12 82 ILE A O 1
ATOM 629 N N . ILE A 1 83 ? -1.829 -2.019 -12.623 1.00 86.31 83 ILE A N 1
ATOM 630 C CA . ILE A 1 83 ? -1.078 -1.005 -11.891 1.00 86.31 83 ILE A CA 1
ATOM 631 C C . ILE A 1 83 ? 0.302 -0.875 -12.534 1.00 86.31 83 ILE A C 1
ATOM 633 O O . ILE A 1 83 ? 1.015 -1.864 -12.701 1.00 86.31 83 ILE A O 1
ATOM 637 N N . SER A 1 84 ? 0.689 0.349 -12.908 1.00 87.75 84 SER A N 1
ATOM 638 C CA . SER A 1 84 ? 1.994 0.631 -13.520 1.00 87.75 84 SER A CA 1
ATOM 639 C C . SER A 1 84 ? 2.951 1.306 -12.539 1.00 87.75 84 SER A C 1
ATOM 641 O O . SER A 1 84 ? 2.616 2.350 -11.976 1.00 87.75 84 SER A O 1
ATOM 643 N N . ILE A 1 85 ? 4.169 0.782 -12.418 1.00 82.06 85 ILE A N 1
ATOM 644 C CA . ILE A 1 85 ? 5.293 1.420 -11.732 1.00 82.06 85 ILE A CA 1
ATOM 645 C C . ILE A 1 85 ? 6.218 2.044 -12.774 1.00 82.06 85 ILE A C 1
ATOM 647 O O . ILE A 1 85 ? 6.601 1.432 -13.773 1.00 82.06 85 ILE A O 1
ATOM 651 N N . THR A 1 86 ? 6.562 3.294 -12.508 1.00 78.44 86 THR A N 1
ATOM 652 C CA . THR A 1 86 ? 7.268 4.218 -13.387 1.00 78.44 86 THR A CA 1
ATOM 653 C C . THR A 1 86 ? 8.588 4.587 -12.720 1.00 78.44 86 THR A C 1
ATOM 655 O O . THR A 1 86 ? 8.569 5.100 -11.603 1.00 78.44 86 THR A O 1
ATOM 658 N N . SER A 1 87 ? 9.730 4.328 -13.362 1.00 64.31 87 SER A N 1
ATOM 659 C CA . SER A 1 87 ? 11.018 4.889 -12.929 1.00 64.31 87 SER A CA 1
ATOM 660 C C . SER A 1 87 ? 11.343 6.124 -13.771 1.00 64.31 87 SER A C 1
ATOM 662 O O . SER A 1 87 ? 11.362 6.036 -14.995 1.00 64.31 87 SER A O 1
ATOM 664 N N . GLY A 1 88 ? 11.568 7.275 -13.135 1.00 60.38 88 GLY A N 1
ATOM 665 C CA . GLY A 1 88 ? 11.869 8.554 -13.792 1.00 60.38 88 GLY A CA 1
ATOM 666 C C . GLY A 1 88 ? 11.466 9.761 -12.934 1.00 60.38 88 GLY A C 1
ATOM 667 O O . GLY A 1 88 ? 10.998 9.584 -11.812 1.00 60.38 88 GLY A O 1
ATOM 668 N N . ASP A 1 89 ? 11.599 10.974 -13.482 1.00 51.16 89 ASP A N 1
ATOM 669 C CA . ASP A 1 89 ? 11.370 12.260 -12.783 1.00 51.16 89 ASP A CA 1
ATOM 670 C C . ASP A 1 89 ? 9.910 12.530 -12.378 1.00 51.16 89 ASP A C 1
ATOM 672 O O . ASP A 1 89 ? 9.605 13.500 -11.686 1.00 51.16 89 ASP A O 1
ATOM 676 N N . ALA A 1 90 ? 8.983 11.679 -12.815 1.00 47.47 90 ALA A N 1
ATOM 677 C CA . ALA A 1 90 ? 7.564 11.824 -12.556 1.00 47.47 90 ALA A CA 1
ATOM 678 C C . ALA A 1 90 ? 7.055 10.595 -11.785 1.00 47.47 90 ALA A C 1
ATOM 680 O O . ALA A 1 90 ? 6.787 9.530 -12.350 1.00 47.47 90 ALA A O 1
ATOM 681 N N . HIS A 1 91 ? 6.921 10.762 -10.469 1.00 47.31 91 HIS A N 1
ATOM 682 C CA . HIS A 1 91 ? 6.242 9.825 -9.579 1.00 47.31 91 HIS A CA 1
ATOM 683 C C . HIS A 1 91 ? 4.724 9.999 -9.725 1.00 47.31 91 HIS A C 1
ATOM 685 O O . HIS A 1 91 ? 4.113 10.774 -8.994 1.00 47.31 91 HIS A O 1
ATOM 691 N N . TYR A 1 92 ? 4.102 9.312 -10.681 1.00 49.59 92 TYR A N 1
ATOM 692 C CA . TYR A 1 92 ? 2.642 9.260 -10.779 1.00 49.59 92 TYR A CA 1
ATOM 693 C C . TYR A 1 92 ? 2.158 7.812 -10.800 1.00 49.59 92 TYR A C 1
ATOM 695 O O . TYR A 1 92 ? 2.715 6.957 -11.488 1.00 49.59 92 TYR A O 1
ATOM 703 N N . TRP A 1 93 ? 1.116 7.550 -10.013 1.00 48.66 93 TRP A N 1
ATOM 704 C CA . TRP A 1 93 ? 0.338 6.320 -10.073 1.00 48.66 93 TRP A CA 1
ATOM 705 C C . TRP A 1 93 ? -0.703 6.479 -11.181 1.00 48.66 93 TRP A C 1
ATOM 707 O O . TRP A 1 93 ? -1.477 7.433 -11.150 1.00 48.66 93 TRP A O 1
ATOM 717 N N . ASN A 1 94 ? -0.737 5.562 -12.151 1.00 54.09 94 ASN A N 1
ATOM 718 C CA . ASN A 1 94 ? -1.845 5.483 -13.105 1.00 54.09 94 ASN A CA 1
ATOM 719 C C . ASN A 1 94 ? -2.703 4.282 -12.749 1.00 54.09 94 ASN A C 1
ATOM 721 O O . ASN A 1 94 ? -2.205 3.158 -12.684 1.00 54.09 94 ASN A O 1
ATOM 725 N N . TYR A 1 95 ? -3.985 4.541 -12.535 1.00 48.62 95 TYR A N 1
ATOM 726 C CA . TYR A 1 95 ? -4.998 3.517 -12.364 1.00 48.62 95 TYR A CA 1
ATOM 727 C C . TYR A 1 95 ? -5.645 3.268 -13.726 1.00 48.62 95 TYR A C 1
ATOM 729 O O . TYR A 1 95 ? -6.274 4.173 -14.279 1.00 48.62 95 TYR A O 1
ATOM 737 N N . TRP A 1 96 ? -5.448 2.079 -14.299 1.00 49.66 96 TRP A N 1
ATOM 738 C CA . TRP A 1 96 ? -6.100 1.692 -15.551 1.00 49.66 96 TRP A CA 1
ATOM 739 C C . TRP A 1 96 ? -7.146 0.609 -15.269 1.00 49.66 96 TRP A C 1
ATOM 741 O O . TRP A 1 96 ? -6.804 -0.555 -15.072 1.00 49.66 96 TRP A O 1
ATOM 751 N N . GLN A 1 97 ? -8.425 0.999 -15.254 1.00 50.12 97 GLN A N 1
ATOM 752 C CA . GLN A 1 97 ? -9.554 0.064 -15.310 1.00 50.12 97 GLN A CA 1
ATOM 753 C C . GLN A 1 97 ? -9.848 -0.250 -16.775 1.00 50.12 97 GLN A C 1
ATOM 755 O O . GLN A 1 97 ? -10.697 0.369 -17.416 1.00 50.12 97 GLN A O 1
ATOM 760 N N . GLY A 1 98 ? -9.070 -1.168 -17.332 1.00 49.94 98 GLY A N 1
ATOM 761 C CA . GLY A 1 98 ? -9.343 -1.743 -18.640 1.00 49.94 98 GLY A CA 1
ATOM 762 C C . GLY A 1 98 ? -10.120 -3.042 -18.507 1.00 49.94 98 GLY A C 1
ATOM 763 O O . GLY A 1 98 ? -9.834 -3.790 -17.579 1.00 49.94 98 GLY A O 1
ATOM 764 N N . PRO A 1 99 ? -11.033 -3.378 -19.433 1.00 39.59 99 PRO A N 1
ATOM 765 C CA . PRO A 1 99 ? -11.577 -4.726 -19.479 1.00 39.59 99 PRO A CA 1
ATOM 766 C C . PRO A 1 99 ? -10.446 -5.707 -19.811 1.00 39.59 99 PRO A C 1
ATOM 768 O O . PRO A 1 99 ? -9.905 -5.686 -20.922 1.00 39.59 99 PRO A O 1
ATOM 771 N N . VAL A 1 100 ? -10.084 -6.558 -18.852 1.00 53.56 100 VAL A N 1
ATOM 772 C CA . VAL A 1 100 ? -9.302 -7.765 -19.127 1.00 53.56 100 VAL A CA 1
ATOM 773 C C . VAL A 1 100 ? -10.244 -8.715 -19.872 1.00 53.56 100 VAL A C 1
ATOM 775 O O . VAL A 1 100 ? -11.334 -9.012 -19.387 1.00 53.56 100 VAL A O 1
ATOM 778 N N . ARG A 1 101 ? -9.892 -9.073 -21.110 1.00 46.69 101 ARG A N 1
ATOM 779 C CA . ARG A 1 101 ? -10.667 -10.026 -21.919 1.00 46.69 101 ARG A CA 1
ATOM 780 C C . ARG A 1 101 ? -10.475 -11.452 -21.434 1.00 46.69 101 ARG A C 1
ATOM 782 O O . ARG A 1 101 ? -9.318 -11.776 -21.089 1.00 46.69 101 ARG A O 1
#